Protein AF-A0A9Q9VYJ7-F1 (afdb_monomer_lite)

pLDDT: mean 71.49, std 14.76, range [46.41, 90.5]

Sequence (79 aa):
MGMWDLAALCSEAAQQDIRKKTTQIYLEDDSIDADLLNSIAVTMDDFKWALSQSNPSALRETMVEVLQVNIRTLEDSMR

Radius of gyration: 23.82 Å; chains: 1; bounding box: 53×34×65 Å

Structure (mmCIF, N/CA/C/O backbone):
data_AF-A0A9Q9VYJ7-F1
#
_entry.id   AF-A0A9Q9VYJ7-F1
#
loop_
_atom_site.group_PDB
_atom_site.id
_atom_site.type_symbol
_atom_site.label_atom_id
_atom_site.label_alt_id
_atom_site.label_comp_id
_atom_site.label_asym_id
_atom_site.label_entity_id
_atom_site.label_seq_id
_atom_site.pdbx_PDB_ins_code
_atom_site.Cartn_x
_atom_site.Cartn_y
_atom_site.Cartn_z
_atom_site.occupancy
_atom_site.B_iso_or_equiv
_atom_site.auth_seq_id
_atom_site.auth_comp_id
_atom_site.auth_asym_id
_atom_site.auth_atom_id
_atom_site.pdbx_PDB_model_num
ATOM 1 N N . MET A 1 1 ? 11.890 -1.202 -16.047 1.00 52.38 1 MET A N 1
ATOM 2 C CA . MET A 1 1 ? 10.868 -1.656 -15.095 1.00 52.38 1 MET A CA 1
ATOM 3 C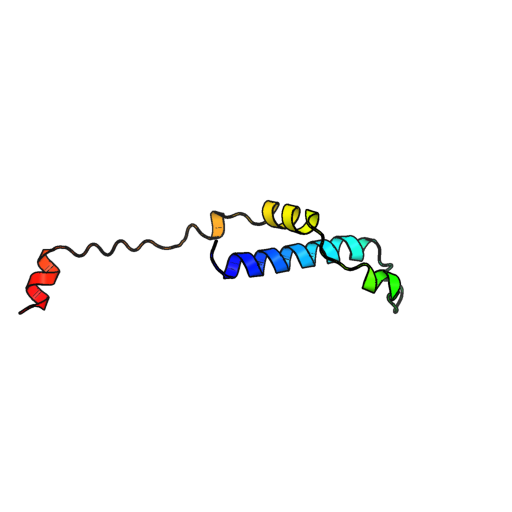 C . MET A 1 1 ? 10.225 -2.895 -15.696 1.00 52.38 1 MET A C 1
ATOM 5 O O . MET A 1 1 ? 9.445 -2.767 -16.632 1.00 52.38 1 MET A O 1
ATOM 9 N N . GLY A 1 2 ? 10.705 -4.079 -15.321 1.00 58.34 2 GLY A N 1
ATOM 10 C CA . GLY A 1 2 ? 10.158 -5.351 -15.788 1.00 58.34 2 GLY A CA 1
ATOM 11 C C . GLY A 1 2 ? 8.792 -5.622 -15.156 1.00 58.34 2 GLY A C 1
ATOM 12 O O . GLY A 1 2 ? 8.407 -4.970 -14.190 1.00 58.34 2 GLY A O 1
ATOM 13 N N . MET A 1 3 ? 8.051 -6.601 -15.675 1.00 56.72 3 MET A N 1
ATOM 14 C CA . MET A 1 3 ? 6.719 -6.973 -15.162 1.00 56.72 3 MET A CA 1
ATOM 15 C C . MET A 1 3 ? 6.715 -7.288 -13.648 1.00 56.72 3 MET A C 1
ATOM 17 O O . MET A 1 3 ? 5.724 -7.053 -12.961 1.00 56.72 3 MET A O 1
ATOM 21 N N . TRP A 1 4 ? 7.850 -7.753 -13.124 1.00 62.88 4 TRP A N 1
ATOM 22 C CA . TRP A 1 4 ? 8.085 -8.037 -11.707 1.00 62.88 4 TRP A CA 1
ATOM 23 C C . TRP A 1 4 ? 8.079 -6.785 -10.820 1.00 62.88 4 TRP A C 1
ATOM 25 O O . TRP A 1 4 ? 7.640 -6.851 -9.675 1.00 62.88 4 TRP A O 1
ATOM 35 N N . ASP A 1 5 ? 8.476 -5.634 -11.359 1.00 74.62 5 ASP A N 1
ATOM 36 C CA . ASP A 1 5 ? 8.585 -4.392 -10.590 1.00 74.62 5 ASP A CA 1
ATOM 37 C C . ASP A 1 5 ? 7.221 -3.787 -10.297 1.00 74.62 5 ASP A C 1
ATOM 39 O O . ASP A 1 5 ? 7.016 -3.200 -9.241 1.00 74.62 5 ASP A O 1
ATOM 43 N N . LEU A 1 6 ? 6.268 -3.955 -11.215 1.00 79.50 6 LEU A N 1
ATOM 44 C CA . LEU A 1 6 ? 4.902 -3.493 -11.006 1.00 79.50 6 LEU A CA 1
ATOM 45 C C . LEU A 1 6 ? 4.204 -4.324 -9.922 1.00 79.50 6 LEU A C 1
ATOM 47 O O . LEU A 1 6 ? 3.535 -3.768 -9.057 1.00 79.50 6 LEU A O 1
ATOM 51 N N . ALA A 1 7 ? 4.392 -5.647 -9.939 1.00 82.56 7 ALA A N 1
ATOM 52 C CA . ALA A 1 7 ? 3.845 -6.533 -8.914 1.00 82.56 7 ALA A CA 1
ATOM 53 C C . ALA A 1 7 ? 4.469 -6.261 -7.534 1.00 82.56 7 ALA A C 1
ATOM 55 O O . ALA A 1 7 ? 3.749 -6.191 -6.533 1.00 82.56 7 ALA A O 1
ATOM 56 N N . ALA A 1 8 ? 5.789 -6.051 -7.486 1.00 83.44 8 ALA A N 1
ATOM 57 C CA . ALA A 1 8 ? 6.496 -5.669 -6.268 1.00 83.44 8 ALA A CA 1
ATOM 58 C C . ALA A 1 8 ? 6.016 -4.308 -5.741 1.00 83.44 8 ALA A C 1
ATOM 60 O O . ALA A 1 8 ? 5.714 -4.180 -4.557 1.00 83.44 8 ALA A O 1
ATOM 61 N N . LEU A 1 9 ? 5.850 -3.320 -6.626 1.00 84.81 9 LEU A N 1
ATOM 62 C CA . LEU A 1 9 ? 5.354 -1.994 -6.266 1.00 84.81 9 LEU A CA 1
ATOM 63 C C . LEU A 1 9 ? 3.931 -2.040 -5.692 1.00 84.81 9 LEU A C 1
ATOM 65 O O . LEU A 1 9 ? 3.667 -1.423 -4.662 1.00 84.81 9 LEU A O 1
ATOM 69 N N . CYS A 1 10 ? 3.019 -2.784 -6.325 1.00 87.19 10 CYS A N 1
ATOM 70 C CA . CYS A 1 10 ? 1.654 -2.961 -5.824 1.00 87.19 10 CYS A CA 1
ATOM 71 C C . CYS A 1 10 ? 1.630 -3.663 -4.461 1.00 87.19 10 CYS A C 1
ATOM 73 O O . CYS A 1 10 ? 0.856 -3.277 -3.586 1.00 87.19 10 CYS A O 1
ATOM 75 N N . SER A 1 11 ? 2.488 -4.669 -4.270 1.00 88.50 11 SER A N 1
ATOM 76 C CA . SER A 1 11 ? 2.595 -5.389 -2.998 1.00 88.50 11 SER A CA 1
ATOM 77 C C . SER A 1 11 ? 3.088 -4.474 -1.877 1.00 88.50 11 SER A C 1
ATOM 79 O O . SER A 1 11 ? 2.536 -4.494 -0.778 1.00 88.50 11 SER A O 1
ATOM 81 N N . GLU A 1 12 ? 4.076 -3.625 -2.161 1.00 89.25 12 GLU A N 1
ATOM 82 C CA . GLU A 1 12 ? 4.623 -2.688 -1.179 1.00 89.25 12 GLU A CA 1
ATOM 83 C C . GLU A 1 12 ? 3.631 -1.562 -0.841 1.00 89.25 12 GLU A C 1
ATOM 85 O O . GLU A 1 12 ? 3.461 -1.214 0.327 1.00 89.25 12 GLU A O 1
ATOM 90 N N . ALA A 1 13 ? 2.896 -1.045 -1.832 1.00 88.88 13 ALA A N 1
ATOM 91 C CA . ALA A 1 13 ? 1.836 -0.062 -1.600 1.00 88.88 13 ALA A CA 1
ATOM 92 C C . ALA A 1 13 ? 0.696 -0.634 -0.734 1.00 88.88 13 ALA A C 1
ATOM 94 O O . ALA A 1 13 ? 0.220 0.033 0.184 1.00 88.88 13 ALA A O 1
ATOM 95 N N . ALA A 1 14 ? 0.293 -1.888 -0.970 1.00 89.44 14 ALA A N 1
ATOM 96 C CA . ALA A 1 14 ? -0.713 -2.562 -0.150 1.00 89.44 14 ALA A CA 1
ATOM 97 C C . ALA A 1 14 ? -0.235 -2.776 1.295 1.00 89.44 14 ALA A C 1
ATOM 99 O O . ALA A 1 14 ? -0.976 -2.512 2.242 1.00 89.44 14 ALA A O 1
ATOM 100 N N . GLN A 1 15 ? 1.018 -3.201 1.483 1.00 88.56 15 GLN A N 1
ATOM 101 C CA . GLN A 1 15 ? 1.590 -3.341 2.823 1.00 88.56 15 GLN A CA 1
ATOM 102 C C . GLN A 1 15 ? 1.674 -2.004 3.555 1.00 88.56 15 GLN A C 1
ATOM 104 O O . GLN A 1 15 ? 1.459 -1.964 4.765 1.00 88.56 15 GLN A O 1
ATOM 109 N N . GLN A 1 16 ? 1.952 -0.911 2.846 1.00 90.06 16 GLN A N 1
ATOM 110 C CA . GLN A 1 16 ? 2.005 0.410 3.458 1.00 90.06 16 GLN A CA 1
ATOM 111 C C . GLN A 1 16 ? 0.644 0.859 4.000 1.00 90.06 16 GLN A C 1
ATOM 113 O O . GLN A 1 16 ? 0.576 1.385 5.114 1.00 90.06 16 GLN A O 1
ATOM 118 N N . ASP A 1 17 ? -0.440 0.605 3.265 1.00 88.94 17 ASP A N 1
ATOM 119 C CA . ASP A 1 17 ? -1.792 0.897 3.746 1.00 88.94 17 ASP A CA 1
ATOM 120 C C . ASP A 1 17 ? -2.138 0.063 4.993 1.00 88.94 17 ASP A C 1
ATOM 122 O O . ASP A 1 17 ? -2.627 0.594 5.994 1.00 88.94 17 ASP A O 1
ATOM 126 N N . ILE A 1 18 ? -1.774 -1.225 4.989 1.00 87.38 18 ILE A N 1
ATOM 127 C CA . ILE A 1 18 ? -1.943 -2.109 6.149 1.00 87.38 18 ILE A CA 1
ATOM 128 C C . ILE A 1 18 ? -1.173 -1.566 7.358 1.00 87.38 18 ILE A C 1
ATOM 130 O O . ILE A 1 18 ? -1.766 -1.426 8.419 1.00 87.38 18 ILE A O 1
ATOM 134 N N . ARG A 1 19 ? 0.106 -1.183 7.222 1.00 86.69 19 ARG A N 1
ATOM 135 C CA . ARG A 1 19 ? 0.911 -0.642 8.340 1.00 86.69 19 ARG A CA 1
ATOM 136 C C . ARG A 1 19 ? 0.270 0.599 8.976 1.00 86.69 19 ARG A C 1
ATOM 138 O O . ARG A 1 19 ? 0.269 0.735 10.203 1.00 86.69 19 ARG A O 1
ATOM 145 N N . LYS A 1 20 ? -0.298 1.491 8.155 1.00 84.25 20 LYS A N 1
ATOM 146 C CA . LYS A 1 20 ? -1.021 2.684 8.629 1.00 84.25 20 LYS A CA 1
ATOM 147 C C . LYS A 1 20 ? -2.254 2.300 9.442 1.00 84.25 20 LYS A C 1
ATOM 149 O O . LYS A 1 20 ? -2.439 2.826 10.538 1.00 84.25 20 LYS A O 1
ATOM 154 N N . LYS A 1 21 ? -3.063 1.367 8.928 1.00 79.81 21 LYS A N 1
ATOM 155 C CA . LYS A 1 21 ? -4.272 0.893 9.610 1.00 79.81 21 LYS A CA 1
ATOM 156 C C . LYS A 1 21 ? -3.965 0.066 10.846 1.00 79.81 21 LYS A C 1
ATOM 158 O O . LYS A 1 21 ? -4.599 0.318 11.855 1.00 79.81 21 LYS A O 1
ATOM 163 N N . THR A 1 22 ? -2.965 -0.820 10.830 1.00 76.56 22 THR A N 1
ATOM 164 C CA . THR A 1 22 ? -2.519 -1.617 11.991 1.00 76.56 22 THR A CA 1
ATOM 165 C C . THR A 1 22 ? -2.210 -0.748 13.209 1.00 76.56 22 THR A C 1
ATOM 167 O O . THR A 1 22 ? -2.505 -1.148 14.325 1.00 76.56 22 THR A O 1
ATOM 170 N N . THR A 1 23 ? -1.690 0.465 13.008 1.00 68.12 23 THR A N 1
ATOM 171 C CA . THR A 1 23 ? -1.444 1.417 14.108 1.00 68.12 23 THR A CA 1
ATOM 172 C C . THR A 1 23 ? -2.744 1.930 14.755 1.00 68.12 23 THR A C 1
ATOM 174 O O . THR A 1 23 ? -2.731 2.366 15.900 1.00 68.12 23 THR A O 1
ATOM 177 N N . GLN A 1 24 ? -3.865 1.893 14.030 1.00 68.50 24 GLN A N 1
ATOM 178 C CA . GLN A 1 24 ? -5.189 2.333 14.485 1.00 68.50 24 GLN A CA 1
ATOM 179 C C . GLN A 1 24 ? -6.038 1.191 15.064 1.00 68.50 24 GLN A C 1
ATOM 181 O O . GLN A 1 24 ? -7.023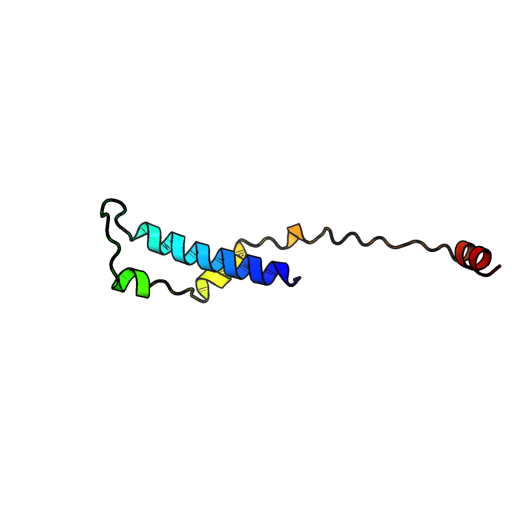 1.462 15.746 1.00 68.50 24 GLN A O 1
ATOM 186 N N . ILE A 1 25 ? -5.677 -0.070 14.802 1.00 70.56 25 ILE A N 1
ATOM 187 C CA . ILE A 1 25 ? -6.393 -1.242 15.319 1.00 70.56 25 ILE A CA 1
ATOM 188 C C . ILE A 1 25 ? -5.899 -1.519 16.738 1.00 70.56 25 ILE A C 1
ATOM 190 O O . ILE A 1 25 ? -4.704 -1.723 16.960 1.00 70.56 25 ILE A O 1
ATOM 194 N N . TYR A 1 26 ? -6.816 -1.553 17.701 1.00 65.38 26 TYR A N 1
ATOM 195 C CA . TYR A 1 26 ? -6.524 -2.072 19.033 1.00 65.38 26 TYR A CA 1
ATOM 196 C C . TYR A 1 26 ? -6.354 -3.594 18.925 1.00 65.38 26 TYR A C 1
ATOM 198 O O . TYR A 1 26 ? -7.326 -4.326 18.795 1.00 65.38 26 TYR A O 1
ATOM 206 N N . LEU A 1 27 ? -5.108 -4.073 18.956 1.00 65.75 27 LEU A N 1
ATOM 207 C CA . LEU A 1 27 ? -4.754 -5.501 18.850 1.00 65.75 27 LEU A CA 1
ATOM 208 C C . LEU A 1 27 ? -5.175 -6.344 20.075 1.00 65.75 27 LEU A C 1
ATOM 210 O O . LEU A 1 27 ? -4.858 -7.528 20.132 1.00 65.75 27 LEU A O 1
ATOM 214 N N . GLU A 1 28 ? -5.826 -5.733 21.068 1.00 66.56 28 GLU A N 1
ATOM 215 C CA . GLU A 1 28 ? -6.312 -6.399 22.286 1.00 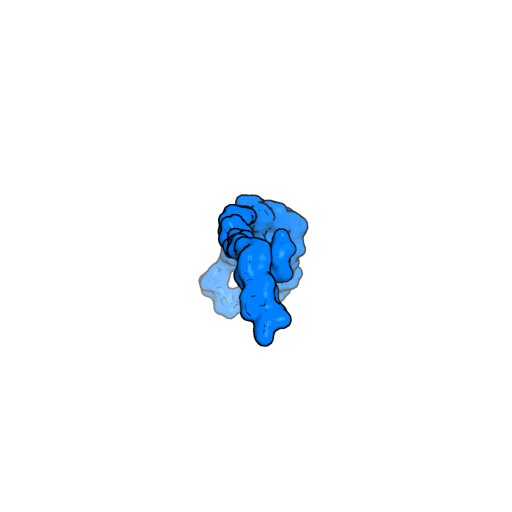66.56 28 GLU A CA 1
ATOM 216 C C . GLU A 1 28 ? -7.742 -6.946 22.144 1.00 66.56 28 GLU A C 1
ATOM 218 O O . GLU A 1 28 ? -8.190 -7.692 23.012 1.00 66.56 28 GLU A O 1
ATOM 223 N N . ASP A 1 29 ? -8.456 -6.586 21.073 1.00 71.69 29 ASP A N 1
ATOM 224 C CA . ASP A 1 29 ? -9.793 -7.100 20.769 1.00 71.69 29 ASP A CA 1
ATOM 225 C C . ASP A 1 29 ? -9.688 -8.259 19.761 1.00 71.69 29 ASP A C 1
ATOM 227 O O . ASP A 1 29 ? -9.005 -8.152 18.740 1.00 71.69 29 ASP A O 1
ATOM 231 N N . ASP A 1 30 ? -10.376 -9.371 20.035 1.00 72.94 30 ASP A N 1
ATOM 232 C CA . ASP A 1 30 ? -10.440 -10.542 19.144 1.00 72.94 30 ASP A CA 1
ATOM 233 C C . ASP A 1 30 ? -11.274 -10.264 17.873 1.00 72.94 30 ASP A C 1
ATOM 235 O O . ASP A 1 30 ? -11.360 -11.109 16.976 1.00 72.94 30 ASP A O 1
ATOM 239 N N . SER A 1 31 ? -11.905 -9.087 17.783 1.00 72.12 31 SER A N 1
ATOM 240 C CA . SER A 1 31 ? -12.744 -8.672 16.664 1.00 72.12 31 SER A CA 1
ATOM 241 C C . SER A 1 31 ? -12.263 -7.371 16.011 1.00 72.12 31 SER A C 1
ATOM 243 O O . SER A 1 31 ? -11.926 -6.393 16.671 1.00 72.12 31 SER A O 1
ATOM 245 N N . ILE A 1 32 ? -12.239 -7.356 14.674 1.00 75.69 32 ILE A N 1
ATOM 246 C CA . ILE A 1 32 ? -11.934 -6.159 13.879 1.00 75.69 32 ILE A CA 1
ATOM 247 C C . ILE A 1 32 ? -13.255 -5.577 13.371 1.00 75.69 32 ILE A C 1
ATOM 249 O O . ILE A 1 32 ? -14.066 -6.301 12.790 1.00 75.69 32 ILE A O 1
ATOM 253 N N . ASP A 1 33 ? -13.451 -4.271 13.558 1.00 80.50 33 ASP A N 1
ATOM 254 C CA . ASP A 1 33 ? -14.626 -3.547 13.069 1.00 80.50 33 ASP A CA 1
ATOM 255 C C . ASP A 1 33 ? -14.754 -3.653 11.533 1.00 80.50 33 ASP A C 1
ATOM 257 O O . ASP A 1 33 ? -13.790 -3.452 10.785 1.00 80.50 33 ASP A O 1
A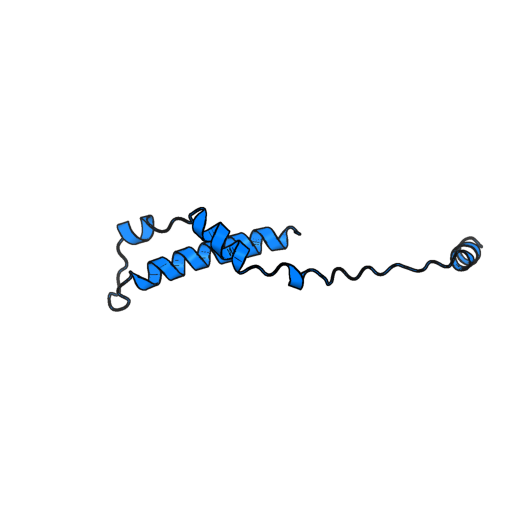TOM 261 N N . ALA A 1 34 ? -15.961 -3.956 11.053 1.00 82.62 34 ALA A N 1
ATOM 262 C CA . ALA A 1 34 ? -16.278 -4.035 9.632 1.00 82.62 34 ALA A CA 1
ATOM 263 C C . ALA A 1 34 ? -16.080 -2.690 8.910 1.00 82.62 34 ALA A C 1
ATOM 265 O O . ALA A 1 34 ? -15.648 -2.676 7.756 1.00 82.62 34 ALA A O 1
ATOM 266 N N . ASP A 1 35 ? -16.336 -1.565 9.580 1.00 79.81 35 ASP A N 1
ATOM 267 C CA . ASP A 1 35 ? -16.112 -0.234 9.011 1.00 79.81 35 ASP A CA 1
ATOM 268 C C . ASP A 1 35 ? -14.613 0.058 8.857 1.00 79.81 35 ASP A C 1
ATOM 270 O O . ASP A 1 35 ? -14.180 0.646 7.860 1.00 79.81 35 ASP A O 1
ATOM 274 N N . LEU A 1 36 ? -13.792 -0.445 9.784 1.00 78.00 36 LEU A N 1
ATOM 275 C CA . LEU A 1 36 ? -12.336 -0.364 9.691 1.00 78.00 36 LEU A CA 1
ATOM 276 C C . LEU A 1 36 ? -11.798 -1.250 8.564 1.00 78.00 36 LEU A C 1
ATOM 278 O O . LEU A 1 36 ? -10.950 -0.795 7.797 1.00 78.00 36 LEU A O 1
ATOM 282 N N . LEU A 1 37 ? -12.322 -2.469 8.405 1.00 80.38 37 LEU A N 1
ATOM 283 C CA . LEU A 1 37 ? -11.979 -3.352 7.283 1.00 80.38 37 LEU A CA 1
ATOM 284 C C . LEU A 1 37 ? -12.334 -2.719 5.931 1.00 80.38 37 LEU A C 1
ATOM 286 O O . LEU A 1 37 ? -11.520 -2.743 5.010 1.00 80.38 37 LEU A O 1
ATOM 290 N N . ASN A 1 38 ? -13.507 -2.093 5.824 1.00 83.00 38 ASN A N 1
ATOM 291 C CA . ASN A 1 38 ? -13.930 -1.388 4.611 1.00 83.00 38 ASN A CA 1
ATOM 292 C C . ASN A 1 38 ? -13.105 -0.126 4.332 1.00 83.00 38 ASN A C 1
ATO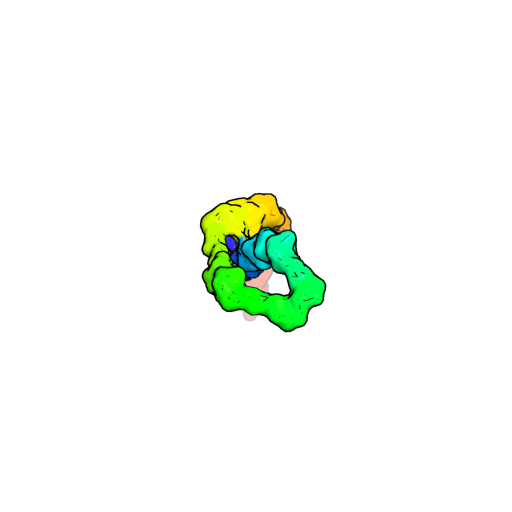M 294 O O . ASN A 1 38 ? -13.006 0.307 3.184 1.00 83.00 38 ASN A O 1
ATOM 298 N N . SER A 1 39 ? -12.485 0.461 5.358 1.00 82.94 39 SER A N 1
ATOM 299 C CA . SER A 1 39 ? -11.588 1.604 5.185 1.00 82.94 39 SER A CA 1
ATOM 300 C C . SER A 1 39 ? -10.246 1.229 4.536 1.00 82.94 39 SER A C 1
ATOM 302 O O . SER A 1 39 ? -9.511 2.122 4.100 1.00 82.94 39 SER A O 1
ATOM 304 N N . ILE A 1 40 ? -9.908 -0.070 4.454 1.00 83.06 40 ILE A N 1
ATOM 305 C CA . ILE A 1 40 ? -8.674 -0.585 3.841 1.00 83.06 40 ILE A CA 1
ATOM 306 C C . ILE A 1 40 ? -8.750 -0.446 2.317 1.00 83.06 40 ILE A C 1
ATOM 308 O O . ILE A 1 40 ? -9.207 -1.331 1.599 1.00 83.06 40 ILE A O 1
ATOM 312 N N . ALA A 1 41 ? -8.282 0.695 1.822 1.00 87.75 41 ALA A N 1
ATOM 313 C CA . ALA A 1 41 ? -8.136 0.992 0.410 1.00 87.75 41 ALA A CA 1
ATOM 314 C C . ALA A 1 41 ? -6.783 1.661 0.157 1.00 87.75 41 ALA A C 1
ATOM 316 O O . ALA A 1 41 ? -6.455 2.673 0.778 1.00 87.75 41 ALA A O 1
ATOM 317 N N . VAL A 1 42 ? -6.030 1.108 -0.797 1.00 89.69 42 VAL A N 1
ATOM 318 C CA . VAL A 1 42 ? -4.738 1.653 -1.224 1.00 89.69 42 VAL A CA 1
ATOM 319 C C . VAL A 1 42 ? -4.957 2.994 -1.917 1.00 89.69 42 VAL A C 1
ATOM 321 O O . VAL A 1 42 ? -5.740 3.105 -2.863 1.00 89.69 42 VAL A O 1
ATOM 324 N N . THR A 1 43 ? -4.236 4.014 -1.466 1.00 90.50 43 THR A N 1
ATOM 325 C CA . THR A 1 43 ? -4.296 5.368 -2.018 1.00 90.50 43 THR A CA 1
ATOM 326 C C . THR A 1 43 ? -3.092 5.666 -2.909 1.00 90.50 43 THR A C 1
ATOM 328 O O . THR A 1 43 ? -2.061 4.995 -2.869 1.00 90.50 43 THR A O 1
ATOM 331 N N . MET A 1 44 ? -3.182 6.726 -3.717 1.00 89.12 44 MET A N 1
ATOM 332 C CA . MET A 1 44 ? -2.059 7.159 -4.559 1.00 89.12 44 MET A CA 1
ATOM 333 C C . MET A 1 44 ? -0.821 7.557 -3.739 1.00 89.12 44 MET A C 1
ATOM 335 O O . MET A 1 44 ? 0.304 7.472 -4.228 1.00 89.12 44 MET A O 1
ATOM 339 N N . ASP A 1 45 ? -1.001 7.975 -2.487 1.00 89.62 45 ASP A N 1
ATOM 340 C CA . ASP A 1 45 ? 0.119 8.317 -1.613 1.00 89.62 45 ASP A CA 1
ATOM 341 C C . ASP A 1 45 ? 0.873 7.073 -1.122 1.00 89.62 45 ASP A C 1
ATOM 343 O O . ASP A 1 45 ? 2.085 7.146 -0.919 1.00 89.62 45 ASP A O 1
ATOM 347 N N . ASP A 1 46 ? 0.211 5.914 -1.027 1.00 89.19 46 ASP A N 1
ATOM 348 C CA . ASP A 1 46 ? 0.876 4.630 -0.766 1.00 89.19 46 ASP A CA 1
ATOM 349 C C . ASP A 1 46 ? 1.765 4.221 -1.938 1.00 89.19 46 ASP A C 1
ATOM 351 O O . ASP A 1 46 ? 2.899 3.794 -1.736 1.00 89.19 46 ASP A O 1
ATOM 355 N N . PHE A 1 47 ? 1.306 4.448 -3.172 1.00 87.00 47 PHE A N 1
ATOM 356 C CA . PHE A 1 47 ? 2.121 4.228 -4.367 1.00 87.00 47 PHE A CA 1
ATOM 357 C C . PHE A 1 47 ? 3.327 5.166 -4.435 1.00 87.00 47 PHE A C 1
ATOM 359 O O . PHE A 1 47 ? 4.425 4.724 -4.768 1.00 87.00 47 PHE A O 1
ATOM 366 N N . LYS A 1 48 ? 3.164 6.450 -4.093 1.00 87.75 48 LYS A N 1
ATOM 367 C CA . LYS A 1 48 ? 4.297 7.390 -4.022 1.00 87.75 48 LYS A CA 1
ATOM 368 C C . LYS A 1 48 ? 5.305 6.977 -2.953 1.00 87.75 48 LYS A C 1
ATOM 370 O O . LYS A 1 48 ? 6.509 7.076 -3.183 1.00 87.75 48 LYS A O 1
ATOM 375 N N . TRP A 1 49 ? 4.827 6.505 -1.803 1.00 88.81 49 TRP A N 1
ATOM 376 C CA . TRP A 1 49 ? 5.696 5.985 -0.754 1.00 88.81 49 TRP A CA 1
ATOM 377 C C . TRP A 1 49 ? 6.430 4.725 -1.221 1.00 88.81 49 TRP A C 1
ATOM 379 O O . TRP A 1 49 ? 7.654 4.676 -1.131 1.00 88.81 49 TRP A O 1
ATOM 389 N N . ALA A 1 50 ? 5.723 3.762 -1.811 1.00 86.88 50 ALA A N 1
ATOM 390 C CA . ALA A 1 50 ? 6.313 2.538 -2.344 1.00 86.88 50 ALA A CA 1
ATOM 391 C C . ALA A 1 50 ? 7.362 2.835 -3.430 1.00 86.88 50 ALA A C 1
ATOM 393 O O . ALA A 1 50 ? 8.442 2.256 -3.399 1.00 86.88 50 ALA A O 1
ATOM 394 N N . LEU A 1 51 ? 7.113 3.811 -4.313 1.00 84.31 51 LEU A N 1
ATOM 395 C CA . LEU A 1 51 ? 8.090 4.287 -5.304 1.00 84.31 51 LEU A CA 1
ATOM 396 C C . LEU A 1 51 ? 9.337 4.911 -4.660 1.00 84.31 51 LEU A C 1
ATOM 398 O O . LEU A 1 51 ? 10.436 4.778 -5.194 1.00 84.31 51 LEU A O 1
ATOM 402 N N . SER A 1 52 ? 9.181 5.591 -3.518 1.00 83.00 52 SER A N 1
ATOM 403 C CA . SER A 1 52 ? 10.312 6.150 -2.762 1.00 83.00 52 SER A CA 1
ATOM 404 C C . SER A 1 52 ? 11.168 5.075 -2.085 1.00 83.00 52 SER A C 1
ATOM 406 O O . SER A 1 52 ? 12.363 5.283 -1.890 1.00 83.00 52 SER A O 1
ATOM 408 N N . GLN A 1 53 ? 10.562 3.934 -1.737 1.00 76.44 53 GLN A N 1
ATOM 409 C CA . GLN A 1 53 ? 11.241 2.795 -1.115 1.00 76.44 53 GLN A CA 1
ATOM 410 C C . GLN A 1 53 ? 11.800 1.809 -2.144 1.00 76.44 53 GLN A C 1
ATOM 412 O O . GLN A 1 53 ? 12.810 1.154 -1.888 1.00 76.44 53 GLN A O 1
ATOM 417 N N . SER A 1 54 ? 11.186 1.715 -3.327 1.00 67.69 54 SER A N 1
ATOM 418 C CA . SER A 1 54 ? 11.683 0.891 -4.421 1.00 67.69 54 SER A CA 1
ATOM 419 C C . SER A 1 54 ? 12.948 1.531 -4.990 1.00 67.69 54 SER A C 1
ATOM 421 O O . SER A 1 54 ? 12.891 2.427 -5.829 1.00 67.69 54 SER A O 1
ATOM 423 N N . ASN A 1 55 ? 14.113 1.098 -4.517 1.00 58.41 55 ASN A N 1
ATOM 424 C CA . ASN A 1 55 ? 15.386 1.521 -5.078 1.00 58.41 55 ASN A CA 1
ATOM 425 C C . ASN A 1 55 ? 15.587 0.819 -6.440 1.00 58.41 55 ASN A C 1
ATOM 427 O O . ASN A 1 55 ? 15.809 -0.393 -6.464 1.00 58.41 55 ASN A O 1
ATOM 431 N N . PRO A 1 56 ? 15.573 1.532 -7.583 1.00 54.44 56 PRO A N 1
ATOM 432 C CA . PRO A 1 56 ? 15.706 0.921 -8.911 1.00 54.44 56 PRO A CA 1
ATOM 433 C C . PRO A 1 56 ? 17.087 0.283 -9.168 1.00 54.44 56 PRO A C 1
ATOM 435 O O . PRO A 1 56 ? 17.316 -0.298 -10.228 1.00 54.44 56 PRO A O 1
ATOM 438 N N . SER A 1 57 ? 18.034 0.385 -8.227 1.00 49.03 57 SER A N 1
ATOM 439 C CA . SER A 1 57 ? 19.388 -0.162 -8.371 1.00 49.03 57 SER A CA 1
ATOM 440 C C . SER A 1 57 ? 19.479 -1.693 -8.286 1.00 49.03 57 SER A C 1
ATOM 442 O O . SER A 1 57 ? 20.459 -2.244 -8.783 1.00 49.03 57 SER A O 1
ATOM 444 N N . ALA A 1 58 ? 18.454 -2.387 -7.774 1.00 48.41 58 ALA A N 1
ATOM 445 C CA . ALA A 1 58 ? 18.409 -3.856 -7.742 1.00 48.41 58 ALA A CA 1
ATOM 446 C C . ALA A 1 58 ? 18.240 -4.507 -9.137 1.00 48.41 58 ALA A C 1
ATOM 448 O O . ALA A 1 58 ? 18.381 -5.715 -9.275 1.00 48.41 58 ALA A O 1
ATOM 449 N N . LEU A 1 59 ? 17.981 -3.711 -10.184 1.00 48.25 59 LEU A N 1
ATOM 450 C CA . LEU A 1 59 ? 17.852 -4.156 -11.583 1.00 48.25 59 LEU A CA 1
ATOM 451 C C . LEU A 1 59 ? 19.020 -3.736 -12.476 1.00 48.25 59 LEU A C 1
ATOM 453 O O . LEU A 1 59 ? 18.928 -3.837 -13.700 1.00 48.25 59 LEU A O 1
ATOM 457 N N . ARG A 1 60 ? 20.133 -3.260 -11.906 1.00 50.12 60 ARG A N 1
ATOM 458 C CA . ARG A 1 60 ? 21.352 -3.022 -12.697 1.00 50.12 60 ARG A CA 1
ATOM 459 C C . ARG A 1 60 ? 22.178 -4.299 -12.921 1.00 50.12 60 ARG A C 1
ATOM 461 O O . ARG A 1 60 ? 23.318 -4.209 -13.351 1.00 50.12 60 ARG A O 1
ATOM 468 N N . GLU A 1 61 ? 21.580 -5.467 -12.693 1.00 46.62 61 GLU A N 1
ATOM 469 C CA . GLU A 1 61 ? 22.066 -6.781 -13.128 1.00 46.62 61 GLU A CA 1
ATOM 470 C C . GLU A 1 61 ? 21.137 -7.388 -14.194 1.00 46.62 61 GLU A C 1
ATOM 472 O O . GLU A 1 61 ? 20.789 -8.561 -14.162 1.00 46.62 61 GLU A O 1
ATOM 477 N N . THR A 1 62 ? 20.739 -6.623 -15.214 1.00 47.03 62 THR A N 1
ATOM 478 C CA . THR A 1 62 ? 20.676 -7.277 -16.529 1.00 47.03 62 THR A CA 1
ATOM 479 C C . THR A 1 62 ? 22.105 -7.307 -17.035 1.00 47.03 62 THR A C 1
ATOM 481 O O . THR A 1 62 ? 22.604 -6.333 -17.593 1.00 47.03 62 THR A O 1
ATOM 484 N N . MET A 1 63 ? 22.777 -8.413 -16.725 1.00 49.91 63 MET A N 1
ATOM 485 C CA . MET A 1 63 ? 23.991 -8.895 -17.361 1.00 49.91 63 MET A CA 1
ATOM 486 C C . MET A 1 63 ? 23.834 -8.733 -18.875 1.00 49.91 63 MET A C 1
ATOM 488 O O . MET A 1 63 ? 23.220 -9.552 -19.553 1.00 49.91 63 MET A O 1
ATOM 492 N N . VAL A 1 64 ? 24.339 -7.621 -19.407 1.00 52.09 64 VAL A N 1
ATOM 493 C CA . VAL A 1 64 ? 24.624 -7.516 -20.831 1.00 52.09 64 VAL A CA 1
ATOM 494 C C . VAL A 1 64 ? 25.847 -8.399 -21.035 1.00 52.09 64 VAL A C 1
ATOM 496 O O . VAL A 1 64 ? 26.980 -7.926 -20.977 1.00 52.09 64 VAL A O 1
ATOM 499 N N . GLU A 1 65 ? 25.637 -9.698 -21.242 1.00 52.75 65 GLU A N 1
ATOM 500 C CA . GLU A 1 65 ? 26.612 -10.455 -22.014 1.00 52.75 65 GLU A CA 1
ATOM 501 C C . GLU A 1 65 ? 26.578 -9.873 -23.424 1.00 52.75 65 GLU A C 1
ATOM 503 O O . GLU A 1 65 ? 25.757 -10.234 -24.268 1.00 52.75 65 GLU A O 1
ATOM 508 N N . VAL A 1 66 ? 27.470 -8.916 -23.683 1.00 56.22 66 VAL A N 1
ATOM 509 C CA . VAL A 1 66 ? 27.911 -8.674 -25.049 1.00 56.22 66 VAL A CA 1
ATOM 510 C C . VAL A 1 66 ? 28.614 -9.962 -25.451 1.00 56.22 66 VAL A C 1
ATOM 512 O O . VAL A 1 66 ? 29.783 -10.160 -25.125 1.00 56.22 66 VAL A O 1
ATOM 515 N N . LEU A 1 67 ? 27.894 -10.863 -26.120 1.00 46.41 67 LEU A N 1
ATOM 516 C CA . LEU A 1 67 ? 28.521 -11.964 -26.833 1.00 46.41 67 LEU A CA 1
ATOM 517 C C . LEU A 1 67 ? 29.475 -11.321 -27.846 1.00 46.41 67 LEU A C 1
ATOM 519 O O . LEU A 1 67 ? 29.048 -10.839 -28.896 1.00 46.41 67 LEU A O 1
ATOM 523 N N . GLN A 1 68 ? 30.769 -11.256 -27.518 1.00 51.41 68 GLN A N 1
ATOM 524 C CA . GLN A 1 68 ? 31.811 -10.923 -28.481 1.00 51.41 68 GLN A CA 1
ATOM 525 C C . GLN A 1 68 ? 31.927 -12.096 -29.452 1.00 51.41 68 GLN A C 1
ATOM 527 O O . GLN A 1 68 ? 32.842 -12.912 -29.373 1.00 51.41 68 GLN A O 1
ATOM 532 N N . VAL A 1 69 ? 30.981 -12.192 -30.383 1.00 59.00 69 VAL A N 1
ATOM 533 C CA . VAL A 1 69 ? 31.170 -12.999 -31.579 1.00 59.00 69 VAL A CA 1
ATOM 534 C C . VAL A 1 69 ? 32.289 -12.339 -32.376 1.00 59.00 69 VAL A C 1
ATOM 536 O O . VAL A 1 69 ? 32.107 -11.328 -33.053 1.00 59.00 69 VAL A O 1
ATOM 539 N N . ASN A 1 70 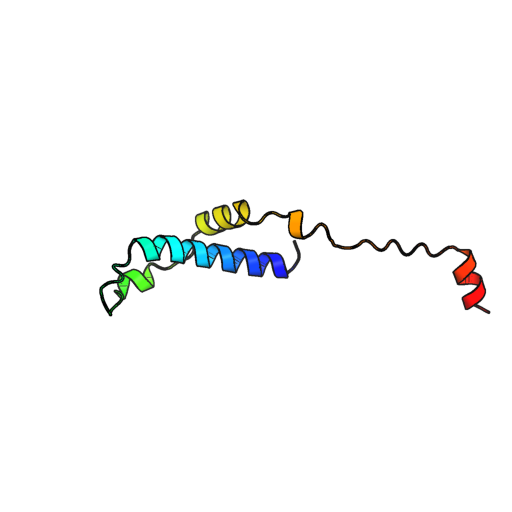? 33.501 -12.871 -32.225 1.00 59.31 70 ASN A N 1
ATOM 540 C CA . ASN A 1 70 ? 34.582 -12.550 -33.134 1.00 59.31 70 ASN A CA 1
ATOM 541 C C . ASN A 1 70 ? 34.156 -13.068 -34.509 1.00 59.31 70 ASN A C 1
ATOM 543 O O . ASN A 1 70 ? 33.794 -14.232 -34.653 1.00 59.31 70 ASN A O 1
ATOM 547 N N . ILE A 1 71 ? 34.187 -12.197 -35.510 1.00 61.31 71 ILE A N 1
ATOM 548 C CA . ILE A 1 71 ? 33.763 -12.474 -36.891 1.00 61.31 71 ILE A CA 1
ATOM 549 C C . ILE A 1 71 ? 34.438 -13.727 -37.482 1.00 61.31 71 ILE A C 1
ATOM 551 O O . ILE A 1 71 ? 33.874 -14.350 -38.372 1.00 61.31 71 ILE A O 1
ATOM 555 N N . ARG A 1 72 ? 35.591 -14.146 -36.940 1.00 55.97 72 ARG A N 1
ATOM 556 C CA . ARG A 1 72 ? 36.276 -15.396 -37.305 1.00 55.97 72 ARG A CA 1
ATOM 557 C C . ARG A 1 72 ? 35.522 -16.665 -36.898 1.00 55.97 72 ARG A C 1
ATOM 559 O O . ARG A 1 72 ? 35.593 -17.657 -37.607 1.00 55.97 72 ARG A O 1
ATOM 566 N N . THR A 1 73 ? 34.773 -16.647 -35.796 1.00 58.16 73 THR A N 1
ATOM 567 C CA . THR A 1 73 ? 34.077 -17.839 -35.280 1.00 58.16 73 THR A CA 1
ATOM 568 C C . THR A 1 73 ? 32.850 -18.214 -36.120 1.00 58.16 73 THR A C 1
ATOM 570 O O . THR A 1 73 ? 32.417 -19.361 -36.101 1.00 58.16 73 THR A O 1
ATOM 573 N N . LEU A 1 74 ? 32.285 -17.269 -36.882 1.00 58.03 74 LEU A N 1
ATOM 574 C CA . LEU A 1 74 ? 31.159 -17.544 -37.782 1.00 58.03 74 LEU A CA 1
ATOM 575 C C . LEU A 1 74 ? 31.605 -18.207 -39.096 1.00 58.03 74 LEU A C 1
ATOM 577 O O . LEU A 1 74 ? 30.839 -18.978 -39.668 1.00 58.03 74 LEU A O 1
ATOM 581 N N . GLU A 1 75 ? 32.839 -17.959 -39.548 1.00 58.78 75 GLU A N 1
ATOM 582 C CA . GLU A 1 75 ? 33.384 -18.568 -40.772 1.00 58.78 75 GLU A CA 1
ATOM 583 C C . GLU A 1 75 ? 33.679 -20.065 -40.586 1.00 58.78 75 GLU A C 1
ATOM 585 O O . GLU A 1 75 ? 33.421 -20.856 -41.493 1.00 58.78 75 GLU A O 1
ATOM 590 N N . ASP A 1 76 ? 34.116 -20.470 -39.389 1.00 57.44 76 ASP A N 1
ATOM 591 C CA . ASP A 1 76 ? 34.377 -21.878 -39.058 1.00 57.44 76 ASP A CA 1
ATOM 592 C C . ASP A 1 76 ? 33.093 -22.705 -38.863 1.00 57.44 76 ASP A C 1
ATOM 594 O O . ASP A 1 76 ? 33.130 -23.925 -38.992 1.00 57.44 76 ASP A O 1
ATOM 598 N N . SER A 1 77 ? 31.947 -22.067 -38.586 1.00 52.22 77 SER A N 1
ATOM 599 C CA . SER A 1 77 ? 30.666 -22.762 -38.364 1.00 52.22 77 SER A CA 1
ATOM 600 C C . SER A 1 77 ? 29.803 -22.900 -39.627 1.00 52.22 77 SER A C 1
ATOM 602 O O . SER A 1 77 ? 28.757 -23.548 -39.574 1.00 52.22 77 SER A O 1
ATOM 604 N N . MET A 1 78 ? 30.211 -22.281 -40.743 1.00 59.41 78 MET A N 1
ATOM 605 C CA . MET A 1 78 ? 29.583 -22.424 -42.068 1.00 59.41 78 MET A CA 1
ATOM 606 C C . MET A 1 78 ? 30.365 -23.361 -43.011 1.00 59.41 78 MET A C 1
ATOM 608 O O . MET A 1 78 ? 30.049 -23.434 -44.202 1.00 59.41 78 MET A O 1
ATOM 612 N N . ARG A 1 79 ? 31.364 -24.082 -42.492 1.00 50.53 79 ARG A N 1
ATOM 613 C CA . ARG A 1 79 ? 32.046 -25.199 -43.163 1.00 50.53 79 ARG A CA 1
ATOM 614 C C . ARG A 1 79 ? 31.637 -26.529 -42.547 1.00 50.53 79 ARG A C 1
ATOM 616 O O . ARG A 1 79 ? 31.638 -27.515 -43.315 1.00 50.53 79 ARG A O 1
#

Organism: Cyprinus carpio (NCBI:txid7962)

Secondary structure (DSSP, 8-state):
--HHHHHHHHHHHHHHHHHHHHTTS-TTSS---HHHHHT----HHHHHHHHHH--GGGG-----------HHHHHHT--

Foldseek 3Di:
DDPVVVVQLVVQLLVVLVVVLVVVDPPVDPDDDPVSVVVRDRDVVSSVVSVVVPDVVVPPPPPPPPVPPDVVVVVVVVD